Protein AF-A0A1C0YUL0-F1 (afdb_monomer_lite)

Organism: NCBI:txid33977

pLDDT: mean 76.86, std 15.84, range [37.09, 92.38]

Secondary structure (DSSP, 8-state):
-------TT---EEEEEEEEEETTEEEEEEEEEEETTTEEEEEEEE-SSSS-GGG-EEEES-TTSSSEE---SSHHHHHHHHHHHHHHHHHHH--

Foldseek 3Di:
DDPPDDDPPPPQWDWDWDFDDDPRHGFWIKIWIQHPPQWIKIWIQTDPCLQPRVLTAIEGCDPVDPHDHDTDNHPVSRVVVNNVSVVVSCVVRVD

Radius of gyration: 14.86 Å; chains: 1; bounding box: 35×43×34 Å

Structure (mmCIF, N/CA/C/O backbone):
data_AF-A0A1C0YUL0-F1
#
_entry.id   AF-A0A1C0YUL0-F1
#
loop_
_atom_site.group_PDB
_atom_site.id
_atom_site.type_symbol
_atom_site.label_atom_id
_atom_site.label_alt_id
_atom_site.label_comp_id
_atom_site.label_asym_id
_atom_site.label_entity_id
_atom_site.label_seq_id
_atom_site.pdbx_PDB_ins_code
_atom_site.Cartn_x
_atom_site.Cartn_y
_atom_site.Cartn_z
_atom_site.occupancy
_atom_site.B_iso_or_equiv
_atom_site.auth_seq_id
_atom_site.auth_comp_id
_atom_site.auth_asym_id
_atom_site.auth_atom_id
_atom_site.pdbx_PDB_model_num
ATOM 1 N N . MET A 1 1 ? 5.501 -34.215 1.941 1.00 37.09 1 MET A N 1
ATOM 2 C CA . MET A 1 1 ? 6.349 -33.664 0.863 1.00 37.09 1 MET A CA 1
ATOM 3 C C . MET A 1 1 ? 6.209 -32.157 0.929 1.00 37.09 1 MET A C 1
ATOM 5 O O . MET A 1 1 ? 5.138 -31.661 0.616 1.00 37.09 1 MET A O 1
ATOM 9 N N . TYR A 1 2 ? 7.223 -31.457 1.432 1.00 40.53 2 TYR A N 1
ATOM 10 C CA . TYR A 1 2 ? 7.273 -29.996 1.398 1.00 40.53 2 TYR A CA 1
ATOM 11 C C . TYR A 1 2 ? 8.227 -29.629 0.269 1.00 40.53 2 TYR A C 1
ATOM 13 O O . TYR A 1 2 ? 9.422 -29.895 0.367 1.00 40.53 2 TYR A O 1
ATOM 21 N N . PHE A 1 3 ? 7.693 -29.111 -0.833 1.00 37.53 3 PHE A N 1
ATOM 22 C CA . PHE A 1 3 ? 8.513 -28.573 -1.910 1.00 37.53 3 PHE A CA 1
ATOM 23 C C . PHE A 1 3 ? 8.942 -27.159 -1.508 1.00 37.53 3 PHE A C 1
ATOM 25 O O . PHE A 1 3 ? 8.287 -26.187 -1.859 1.00 37.53 3 PHE A O 1
ATOM 32 N N . ASN A 1 4 ? 10.023 -27.056 -0.733 1.00 47.12 4 ASN A N 1
ATOM 33 C CA . ASN A 1 4 ? 10.818 -25.832 -0.671 1.00 47.12 4 ASN A CA 1
ATOM 34 C C . ASN A 1 4 ? 11.831 -25.914 -1.810 1.00 47.12 4 ASN A C 1
ATOM 36 O O . ASN A 1 4 ? 12.913 -26.471 -1.641 1.00 47.12 4 ASN A O 1
ATOM 40 N N . HIS A 1 5 ? 11.449 -25.419 -2.984 1.00 40.94 5 HIS A N 1
ATOM 41 C CA . HIS A 1 5 ? 12.394 -25.182 -4.065 1.00 40.94 5 HIS A CA 1
ATOM 42 C C . HIS A 1 5 ? 12.679 -23.684 -4.106 1.00 40.94 5 HIS A C 1
ATOM 44 O O . HIS A 1 5 ? 11.957 -22.925 -4.740 1.00 40.94 5 HIS A O 1
ATOM 50 N N . THR A 1 6 ? 13.688 -23.253 -3.358 1.00 45.41 6 THR A N 1
ATOM 51 C CA . THR A 1 6 ? 14.271 -21.915 -3.468 1.00 45.41 6 THR A CA 1
ATOM 52 C C . THR A 1 6 ? 15.456 -22.035 -4.427 1.00 45.41 6 THR A C 1
ATOM 54 O O . THR A 1 6 ? 16.480 -22.600 -4.043 1.00 45.41 6 THR A O 1
ATOM 57 N N . HIS A 1 7 ? 15.343 -21.571 -5.680 1.00 45.69 7 HIS A N 1
ATOM 58 C CA . HIS A 1 7 ? 16.547 -21.379 -6.495 1.00 45.69 7 HIS A CA 1
ATOM 59 C C . HIS A 1 7 ? 17.319 -20.171 -5.962 1.00 45.69 7 HIS A C 1
ATOM 61 O O . HIS A 1 7 ? 16.739 -19.130 -5.668 1.00 45.69 7 HIS A O 1
ATOM 67 N N . GLU A 1 8 ? 18.645 -20.268 -5.928 1.00 43.59 8 GLU A N 1
ATOM 68 C CA . GLU A 1 8 ? 19.560 -19.186 -5.525 1.00 43.59 8 GLU A CA 1
ATOM 69 C C . GLU A 1 8 ? 19.539 -17.954 -6.463 1.00 43.59 8 GLU A C 1
ATOM 71 O O . GLU A 1 8 ? 20.260 -16.992 -6.226 1.00 43.59 8 GLU A O 1
ATOM 76 N N . HIS A 1 9 ? 18.684 -17.950 -7.495 1.00 42.66 9 HIS A N 1
ATOM 77 C CA . HIS A 1 9 ? 18.405 -16.805 -8.373 1.00 42.66 9 HIS A CA 1
ATOM 78 C C . HIS A 1 9 ? 16.924 -16.358 -8.352 1.00 42.66 9 HIS A C 1
ATOM 80 O O . HIS A 1 9 ? 16.567 -15.429 -9.070 1.00 42.66 9 HIS A O 1
ATOM 86 N N . ASP A 1 10 ? 16.070 -16.961 -7.511 1.00 46.12 10 ASP A N 1
ATOM 87 C CA . ASP A 1 10 ? 14.636 -16.635 -7.374 1.00 46.12 10 ASP A CA 1
ATOM 88 C C . ASP A 1 10 ? 14.370 -15.532 -6.327 1.00 46.12 10 ASP A C 1
ATOM 90 O O . ASP A 1 10 ? 13.299 -15.471 -5.720 1.00 46.12 10 ASP A O 1
ATOM 94 N N . ALA A 1 11 ? 15.309 -14.607 -6.107 1.00 46.66 11 ALA A N 1
ATOM 95 C CA . ALA A 1 11 ? 14.970 -13.337 -5.461 1.00 46.66 11 ALA A CA 1
ATOM 96 C C . ALA A 1 11 ? 14.186 -12.474 -6.470 1.00 46.66 11 ALA A C 1
ATOM 98 O O . ALA A 1 11 ? 14.679 -11.470 -6.971 1.00 46.66 11 ALA A O 1
ATOM 99 N N . LEU A 1 12 ? 12.983 -12.924 -6.844 1.00 52.81 12 LEU A N 1
ATOM 100 C CA . LEU A 1 12 ? 12.187 -12.318 -7.913 1.00 52.81 12 LEU A CA 1
ATOM 101 C C . LEU A 1 12 ? 11.651 -10.929 -7.524 1.00 52.81 12 LEU A C 1
ATOM 103 O O . LEU A 1 12 ? 11.332 -10.152 -8.420 1.00 52.81 12 LEU A O 1
ATOM 107 N N . TYR A 1 13 ? 11.556 -10.617 -6.225 1.00 59.84 13 TYR A N 1
ATOM 108 C CA . TYR A 1 13 ? 11.240 -9.290 -5.675 1.00 59.84 13 TYR A CA 1
ATOM 109 C C . TYR A 1 13 ? 11.346 -9.293 -4.133 1.00 59.84 13 TYR A C 1
ATOM 111 O O . TYR A 1 13 ? 10.951 -10.267 -3.489 1.00 59.84 13 TYR A O 1
ATOM 119 N N . GLU A 1 14 ? 11.842 -8.213 -3.514 1.00 72.50 14 GLU A N 1
ATOM 120 C CA . GLU A 1 14 ? 11.760 -8.019 -2.052 1.00 72.50 14 GLU A CA 1
ATOM 121 C C . GLU A 1 14 ? 10.355 -7.515 -1.693 1.00 72.50 14 GLU A C 1
ATOM 123 O O . GLU A 1 14 ? 9.823 -6.633 -2.366 1.00 72.50 14 GLU A O 1
ATOM 128 N N . VAL A 1 15 ? 9.740 -8.059 -0.636 1.00 79.88 15 VAL A N 1
ATOM 129 C CA . VAL A 1 15 ? 8.458 -7.558 -0.114 1.00 79.88 15 VAL A CA 1
ATOM 130 C C . VAL A 1 15 ? 8.664 -6.973 1.271 1.00 79.88 15 VAL A C 1
ATOM 132 O O . VAL A 1 15 ? 9.038 -7.687 2.199 1.00 79.88 15 VAL A O 1
ATOM 135 N N . LYS A 1 16 ? 8.371 -5.682 1.420 1.00 86.38 16 LYS A N 1
ATOM 136 C CA . LYS A 1 16 ? 8.377 -4.979 2.704 1.00 86.38 16 LYS A CA 1
ATOM 137 C C . LYS A 1 16 ? 6.946 -4.783 3.175 1.00 86.38 16 LYS A C 1
ATOM 139 O O . LYS A 1 16 ? 6.132 -4.212 2.456 1.00 86.38 16 LYS A O 1
ATOM 144 N N . GLN A 1 17 ? 6.645 -5.264 4.375 1.00 90.06 17 GLN A N 1
ATOM 145 C CA . GLN A 1 17 ? 5.342 -5.087 5.008 1.00 90.06 17 GLN A CA 1
ATOM 146 C C . GLN A 1 17 ? 5.404 -3.947 6.027 1.00 90.06 17 GLN A C 1
ATOM 148 O O . GLN A 1 17 ? 6.305 -3.903 6.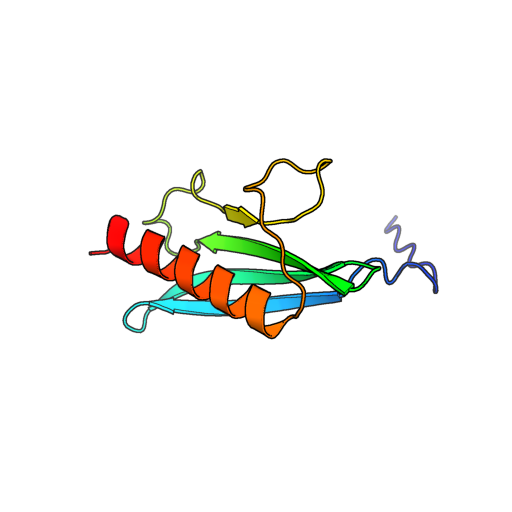864 1.00 90.06 17 GLN A O 1
ATOM 153 N N . TYR A 1 18 ? 4.412 -3.065 5.978 1.00 89.38 18 TYR A N 1
ATOM 154 C CA . TYR A 1 18 ? 4.231 -1.947 6.894 1.00 89.38 18 TYR A CA 1
ATOM 155 C C . TYR A 1 18 ? 2.827 -2.009 7.494 1.00 89.38 18 TYR A C 1
ATOM 157 O O . TYR A 1 18 ? 1.843 -2.073 6.759 1.00 89.38 18 TYR A O 1
ATOM 165 N N . SER A 1 19 ? 2.724 -1.972 8.821 1.00 91.31 19 SER A N 1
ATOM 166 C CA . SER A 1 19 ? 1.437 -1.787 9.497 1.00 91.31 19 SER A CA 1
ATOM 167 C C . SER A 1 19 ? 1.038 -0.316 9.429 1.00 91.31 19 SER A C 1
ATOM 169 O O . SER A 1 19 ? 1.851 0.561 9.725 1.00 91.31 19 SER A O 1
ATOM 171 N N . PHE A 1 20 ? -0.203 -0.046 9.038 1.00 90.19 20 PHE A N 1
ATOM 172 C CA . PHE A 1 20 ? -0.755 1.298 8.960 1.00 90.19 20 PHE A CA 1
ATOM 173 C C . PHE A 1 20 ? -1.790 1.517 10.061 1.00 90.19 20 PHE A C 1
ATOM 175 O O . PHE A 1 20 ? -2.765 0.766 10.178 1.00 90.19 20 PHE A O 1
ATOM 182 N N . GLN A 1 21 ? -1.580 2.587 10.826 1.00 91.19 21 GLN A N 1
ATOM 183 C CA . GLN A 1 21 ? -2.474 3.010 11.892 1.00 91.19 21 GLN A CA 1
ATOM 184 C C . GLN A 1 21 ? -3.261 4.248 11.487 1.00 91.19 21 GLN A C 1
ATOM 186 O O . GLN A 1 21 ? -2.688 5.241 11.040 1.00 91.19 21 GLN A O 1
ATOM 191 N N . PHE A 1 22 ? -4.569 4.215 11.721 1.00 87.00 22 PHE A N 1
ATOM 192 C CA . PHE A 1 22 ? -5.449 5.363 11.550 1.00 87.00 22 PHE A CA 1
ATOM 193 C C . PHE A 1 22 ? -6.120 5.676 12.884 1.00 87.00 22 PHE A C 1
ATOM 195 O O . PHE A 1 22 ? -6.720 4.803 13.505 1.00 87.00 22 PHE A O 1
ATOM 202 N N . ARG A 1 23 ? -5.978 6.920 13.363 1.00 87.31 23 ARG A N 1
ATOM 203 C CA . ARG A 1 23 ? -6.503 7.375 14.669 1.00 87.31 23 ARG A CA 1
ATOM 204 C C . ARG A 1 23 ? -6.059 6.514 15.875 1.00 87.31 23 ARG A C 1
ATOM 206 O O . ARG A 1 23 ? -6.744 6.480 16.890 1.00 87.31 23 ARG A O 1
ATOM 213 N N . GLY A 1 24 ? -4.891 5.872 15.787 1.00 86.19 24 GLY A N 1
ATOM 214 C CA . GLY A 1 24 ? -4.324 5.038 16.856 1.00 86.19 24 GLY A CA 1
ATOM 215 C C . GLY A 1 24 ? -4.731 3.560 16.817 1.00 86.19 24 GLY A C 1
ATOM 216 O O . GLY A 1 24 ? -4.332 2.815 17.707 1.00 86.19 24 GLY A O 1
ATOM 217 N N . GLU A 1 25 ? -5.484 3.127 15.802 1.00 88.00 25 GLU A N 1
ATOM 218 C CA . GLU A 1 25 ? -5.860 1.724 15.587 1.00 88.00 25 GLU A CA 1
ATOM 219 C C . GLU A 1 25 ? -5.154 1.166 14.342 1.00 88.00 25 GLU A C 1
ATOM 221 O O . GLU A 1 25 ? -5.045 1.866 13.334 1.00 88.00 25 GLU A O 1
ATOM 226 N N . ASP A 1 26 ? -4.679 -0.084 14.386 1.00 89.88 26 ASP A N 1
ATOM 227 C CA . ASP A 1 26 ? -4.142 -0.782 13.209 1.00 89.88 26 ASP A CA 1
ATOM 228 C C . ASP A 1 26 ? -5.284 -1.123 12.241 1.00 89.88 26 ASP A C 1
ATOM 230 O O . ASP A 1 26 ? -6.126 -1.978 12.530 1.00 89.88 26 ASP A O 1
ATOM 234 N N . VAL A 1 27 ? -5.308 -0.478 11.073 1.00 90.06 27 VAL A N 1
ATOM 235 C CA . VAL A 1 27 ? -6.424 -0.607 10.118 1.00 90.06 27 VAL A CA 1
ATOM 236 C C . VAL A 1 27 ? -6.056 -1.317 8.824 1.00 90.06 27 VAL A C 1
ATOM 238 O O . VAL A 1 27 ? -6.942 -1.869 8.163 1.00 90.06 27 VAL A O 1
ATOM 241 N N . ALA A 1 28 ? -4.775 -1.331 8.451 1.00 91.06 28 ALA A N 1
ATOM 242 C CA . ALA A 1 28 ? -4.315 -1.984 7.233 1.00 91.06 28 ALA A CA 1
ATOM 243 C C . ALA A 1 28 ? -2.854 -2.437 7.309 1.00 91.06 28 ALA A C 1
ATOM 245 O O . ALA A 1 28 ? -2.051 -1.913 8.075 1.00 91.06 28 ALA A O 1
ATOM 246 N N . ASN A 1 29 ? -2.501 -3.381 6.443 1.00 92.38 29 ASN A N 1
ATOM 247 C CA . ASN A 1 29 ? -1.126 -3.707 6.094 1.00 92.38 29 ASN A CA 1
ATOM 248 C C . ASN A 1 29 ? -0.843 -3.225 4.671 1.00 92.38 29 ASN A C 1
ATOM 250 O O . ASN A 1 29 ? -1.611 -3.519 3.753 1.00 92.38 29 ASN A O 1
ATOM 254 N N . ILE A 1 30 ? 0.274 -2.531 4.493 1.00 91.19 30 ILE A N 1
ATOM 255 C CA . ILE A 1 30 ? 0.808 -2.121 3.199 1.00 91.19 30 ILE A CA 1
ATOM 256 C C . ILE A 1 30 ? 1.967 -3.053 2.860 1.00 91.19 30 ILE A C 1
ATOM 258 O O . ILE A 1 30 ? 2.927 -3.163 3.620 1.00 91.19 30 ILE A O 1
ATOM 262 N N . PHE A 1 31 ? 1.899 -3.705 1.710 1.00 90.12 31 PHE A N 1
ATOM 263 C CA . PHE A 1 31 ? 2.966 -4.530 1.165 1.00 90.12 31 PHE A CA 1
ATOM 264 C C . PHE A 1 31 ? 3.578 -3.784 -0.007 1.00 90.12 31 PHE A C 1
ATOM 266 O O . PHE A 1 31 ? 2.908 -3.562 -1.009 1.00 90.12 31 PHE A O 1
ATOM 273 N N . VAL A 1 32 ? 4.839 -3.388 0.106 1.00 88.69 32 VAL A N 1
ATOM 274 C CA . VAL A 1 32 ? 5.591 -2.808 -1.005 1.00 88.69 32 VAL A CA 1
ATOM 275 C C . VAL A 1 32 ? 6.461 -3.893 -1.605 1.00 88.69 32 VAL A C 1
ATOM 277 O O . VAL A 1 32 ? 7.236 -4.523 -0.887 1.00 88.69 32 VAL A O 1
ATOM 280 N N . HIS A 1 33 ? 6.341 -4.110 -2.909 1.00 85.06 33 HIS A N 1
ATOM 281 C CA . HIS A 1 33 ? 7.181 -5.054 -3.626 1.00 85.06 33 HIS A CA 1
ATOM 282 C C . HIS A 1 33 ? 8.149 -4.297 -4.531 1.00 85.06 33 HIS A C 1
ATOM 284 O O . HIS A 1 33 ? 7.727 -3.449 -5.322 1.00 85.06 33 HIS A O 1
ATOM 290 N N . ASP A 1 34 ? 9.426 -4.635 -4.410 1.00 81.69 34 ASP A N 1
ATOM 291 C CA . ASP A 1 34 ? 10.500 -4.159 -5.276 1.00 81.69 34 ASP A CA 1
ATOM 292 C C . ASP A 1 34 ? 10.555 -5.030 -6.533 1.00 81.69 34 ASP A C 1
ATOM 294 O O . ASP A 1 34 ? 10.934 -6.199 -6.465 1.00 81.69 34 ASP A O 1
ATOM 298 N N . LEU A 1 35 ? 10.102 -4.497 -7.667 1.00 72.88 35 LEU A N 1
ATOM 299 C CA . LEU A 1 35 ? 10.097 -5.231 -8.923 1.00 72.88 35 LEU A CA 1
ATOM 300 C C . LEU A 1 35 ? 11.469 -5.093 -9.587 1.00 72.88 35 LEU A C 1
ATOM 302 O O . LEU A 1 35 ? 12.018 -3.995 -9.720 1.00 72.88 35 LEU A O 1
ATOM 306 N N . LEU A 1 36 ? 11.990 -6.216 -10.088 1.00 66.00 36 LEU A N 1
ATOM 307 C CA . LEU A 1 36 ? 13.166 -6.217 -10.956 1.00 66.00 36 LEU A CA 1
ATOM 308 C C . LEU A 1 36 ? 12.953 -5.168 -12.063 1.00 66.00 36 LEU A C 1
ATOM 310 O O . LEU A 1 36 ? 11.910 -5.180 -12.716 1.00 66.00 36 LEU A O 1
ATOM 314 N N . ASN A 1 37 ? 13.936 -4.273 -12.242 1.00 67.31 37 ASN A N 1
ATOM 315 C CA . ASN A 1 37 ? 13.945 -3.069 -13.103 1.00 67.31 37 ASN A CA 1
ATOM 316 C C . ASN A 1 37 ? 13.669 -1.715 -12.414 1.00 67.31 37 ASN A C 1
ATOM 318 O O . ASN A 1 37 ? 13.506 -0.714 -13.111 1.00 67.31 37 ASN A O 1
ATOM 322 N N . GLY A 1 38 ? 13.666 -1.642 -11.078 1.00 65.44 38 GLY A N 1
ATOM 323 C CA . GLY A 1 38 ? 13.539 -0.362 -10.359 1.00 65.44 38 GLY A CA 1
ATOM 324 C C . GLY A 1 38 ? 12.130 0.232 -10.404 1.00 65.44 38 GLY A C 1
ATOM 325 O O . GLY A 1 38 ? 11.936 1.409 -10.104 1.00 65.44 38 GLY A O 1
ATOM 326 N N . ALA A 1 39 ? 11.153 -0.589 -10.786 1.00 74.69 39 ALA A N 1
ATOM 327 C CA . ALA A 1 39 ? 9.746 -0.295 -10.610 1.00 74.69 39 ALA A CA 1
ATOM 328 C C . ALA A 1 39 ? 9.298 -0.847 -9.258 1.00 74.69 39 ALA A C 1
ATOM 330 O O . ALA A 1 39 ? 9.795 -1.862 -8.781 1.00 74.69 39 ALA A O 1
ATOM 331 N N . TYR A 1 40 ? 8.312 -0.205 -8.657 1.00 80.62 40 TYR A N 1
ATOM 332 C CA . TYR A 1 40 ? 7.742 -0.664 -7.400 1.00 80.62 40 TYR A CA 1
ATOM 333 C C . TYR A 1 40 ? 6.245 -0.893 -7.569 1.00 80.62 40 TYR A C 1
ATOM 335 O O . TYR A 1 40 ? 5.605 -0.341 -8.467 1.00 80.62 40 TYR A O 1
ATOM 343 N N . ARG A 1 41 ? 5.677 -1.723 -6.700 1.00 84.12 41 ARG A N 1
ATOM 344 C CA . ARG A 1 41 ? 4.226 -1.857 -6.540 1.00 84.12 41 ARG A CA 1
ATOM 345 C C . ARG A 1 41 ? 3.861 -1.841 -5.070 1.00 84.12 41 ARG A C 1
ATOM 347 O O . ARG A 1 41 ? 4.678 -2.234 -4.236 1.00 84.12 41 ARG A O 1
ATOM 354 N N . PHE A 1 42 ? 2.621 -1.483 -4.771 1.00 88.31 42 PHE A N 1
ATOM 355 C CA . PHE A 1 42 ? 2.068 -1.698 -3.444 1.00 88.31 42 PHE A CA 1
ATOM 356 C C . PHE A 1 42 ? 0.751 -2.462 -3.477 1.00 88.31 42 PHE A C 1
ATOM 358 O O . PHE A 1 42 ? -0.012 -2.396 -4.441 1.00 88.31 42 PHE A O 1
ATOM 365 N N . GLU A 1 43 ? 0.488 -3.160 -2.382 1.00 89.12 43 GLU A N 1
ATOM 366 C CA . GLU A 1 43 ? -0.780 -3.791 -2.059 1.00 89.12 43 GLU A CA 1
ATOM 367 C C . GLU A 1 43 ? -1.230 -3.319 -0.671 1.00 89.12 43 GLU A C 1
ATOM 369 O O . GLU A 1 43 ? -0.446 -3.306 0.275 1.00 89.12 43 GLU A O 1
ATOM 374 N N . ILE A 1 44 ? -2.498 -2.940 -0.541 1.00 90.88 44 ILE A N 1
ATOM 375 C CA . ILE A 1 44 ? -3.123 -2.518 0.712 1.00 90.88 44 ILE A CA 1
ATOM 376 C C . ILE A 1 44 ? -4.146 -3.576 1.112 1.00 90.88 44 ILE A C 1
ATOM 378 O O . ILE A 1 44 ? -5.133 -3.807 0.408 1.00 90.88 44 ILE A O 1
ATOM 382 N N . ARG A 1 45 ? -3.942 -4.183 2.283 1.00 90.62 45 ARG A N 1
ATOM 383 C CA . ARG A 1 45 ? -4.892 -5.104 2.913 1.00 90.62 45 ARG A CA 1
ATOM 384 C C . ARG A 1 45 ? -5.457 -4.493 4.179 1.00 90.62 45 ARG A C 1
ATOM 386 O O . ARG A 1 45 ? -4.780 -4.461 5.202 1.00 90.62 45 ARG A O 1
ATOM 393 N N . PHE A 1 46 ? -6.708 -4.061 4.125 1.00 89.44 46 PHE A N 1
ATOM 394 C CA . PHE A 1 46 ? -7.427 -3.611 5.312 1.00 89.44 46 PHE A CA 1
ATOM 395 C C . PHE A 1 46 ? -7.716 -4.787 6.253 1.00 89.44 46 PHE A C 1
ATOM 397 O O . PHE A 1 46 ? -8.168 -5.845 5.812 1.00 89.44 46 PHE A O 1
ATOM 404 N N . THR A 1 47 ? -7.442 -4.601 7.542 1.00 87.19 47 THR A N 1
ATOM 405 C CA . THR A 1 47 ? -7.577 -5.623 8.594 1.00 87.19 47 THR A CA 1
ATOM 406 C C . THR A 1 47 ? -8.663 -5.309 9.615 1.00 87.19 47 THR A C 1
ATOM 408 O O . THR A 1 47 ? -9.126 -6.220 10.290 1.00 87.19 47 THR A O 1
ATOM 411 N N . ASP A 1 48 ? -9.104 -4.053 9.706 1.00 81.38 48 ASP A N 1
ATOM 412 C CA . ASP A 1 48 ? -10.114 -3.600 10.678 1.00 81.38 48 ASP A CA 1
ATOM 413 C C . ASP A 1 48 ? -11.545 -4.082 10.350 1.00 81.38 48 ASP A C 1
ATOM 415 O O . ASP A 1 48 ? -12.462 -3.967 11.155 1.00 81.38 48 ASP A O 1
ATOM 419 N N . GLY A 1 49 ? -11.782 -4.649 9.162 1.00 78.38 49 GLY A N 1
ATOM 420 C CA . GLY A 1 49 ? -13.082 -5.218 8.770 1.00 78.38 49 GLY A CA 1
ATOM 421 C C . GLY A 1 49 ? -14.203 -4.193 8.529 1.00 78.38 49 GLY A C 1
ATOM 422 O O . GLY A 1 49 ? -15.199 -4.528 7.890 1.00 78.38 49 GLY A O 1
ATOM 423 N N . ARG A 1 50 ? -14.032 -2.942 8.975 1.00 84.19 50 ARG A N 1
ATOM 424 C CA . ARG A 1 50 ? -14.919 -1.805 8.676 1.00 84.19 50 ARG A CA 1
ATOM 425 C C . ARG A 1 50 ? -14.757 -1.316 7.235 1.00 84.19 50 ARG A C 1
ATOM 427 O O . ARG A 1 50 ? -15.727 -0.879 6.622 1.00 84.19 50 ARG A O 1
ATOM 434 N N . VAL A 1 51 ? -13.556 -1.447 6.668 1.00 82.94 51 VAL A N 1
ATOM 435 C CA . VAL A 1 51 ? -13.317 -1.255 5.232 1.00 82.94 51 VAL A CA 1
ATOM 436 C C . VAL A 1 51 ? -13.614 -2.573 4.502 1.00 82.94 51 VAL A C 1
ATOM 438 O O . VAL A 1 51 ? -13.001 -3.593 4.832 1.00 82.94 51 VAL A O 1
ATOM 441 N N . PRO A 1 52 ? -14.533 -2.594 3.515 1.00 80.50 52 PRO A N 1
ATOM 442 C CA . PRO A 1 52 ? -14.895 -3.820 2.812 1.00 80.50 52 PRO A CA 1
ATOM 443 C C . PRO A 1 52 ? -13.686 -4.493 2.137 1.00 80.50 52 PRO A C 1
ATOM 445 O O . PRO A 1 52 ? -12.900 -3.799 1.491 1.00 80.50 52 PRO A O 1
ATOM 448 N N . PRO A 1 53 ? -13.571 -5.836 2.153 1.00 74.38 53 PRO A N 1
ATOM 449 C CA . PRO A 1 53 ? -12.464 -6.548 1.502 1.00 74.38 53 PRO A CA 1
ATOM 450 C C . PRO A 1 53 ? -12.336 -6.278 -0.003 1.00 74.38 53 PRO A C 1
ATOM 452 O O . PRO A 1 53 ? -11.248 -6.366 -0.556 1.00 74.38 53 PRO A O 1
ATOM 455 N N . ILE A 1 54 ? -13.433 -5.903 -0.672 1.00 80.00 54 ILE A N 1
ATOM 456 C CA . ILE A 1 54 ? -13.429 -5.510 -2.092 1.00 80.00 54 ILE A CA 1
ATOM 457 C C . ILE A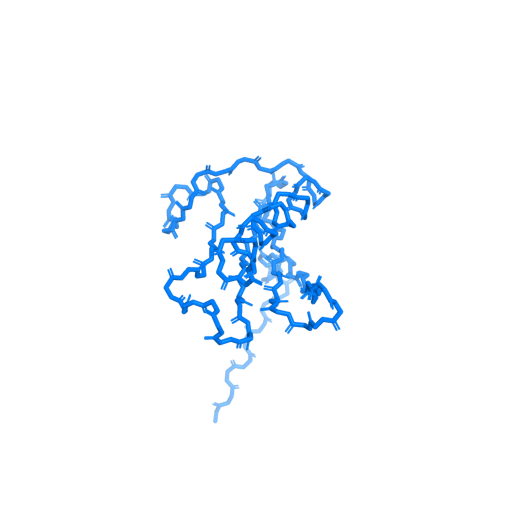 1 54 ? -12.651 -4.212 -2.365 1.00 80.00 54 ILE A C 1
ATOM 459 O O . ILE A 1 54 ? -12.410 -3.885 -3.520 1.00 80.00 54 ILE A O 1
ATOM 463 N N . GLN A 1 55 ? -12.297 -3.463 -1.318 1.00 80.12 55 GLN A N 1
ATOM 464 C CA . GLN A 1 55 ? -11.511 -2.232 -1.393 1.00 80.12 55 GLN A CA 1
ATOM 465 C C . GLN A 1 55 ? -10.017 -2.484 -1.161 1.00 80.12 55 GLN A C 1
ATOM 467 O O . GLN A 1 55 ? -9.272 -1.529 -0.964 1.00 80.12 55 GLN A O 1
ATOM 472 N N . GLN A 1 56 ? -9.559 -3.741 -1.154 1.00 82.94 56 GLN A N 1
ATOM 473 C CA . GLN A 1 56 ? -8.126 -4.009 -1.242 1.00 82.94 56 GLN A CA 1
ATOM 474 C C . GLN A 1 56 ? -7.579 -3.388 -2.525 1.00 82.94 56 GLN A C 1
ATOM 476 O O . GLN A 1 56 ? -8.151 -3.550 -3.604 1.00 82.94 56 GLN A O 1
ATOM 481 N N . VAL A 1 57 ? -6.485 -2.646 -2.390 1.00 83.38 57 VAL A N 1
ATOM 482 C CA . VAL A 1 57 ? -5.900 -1.900 -3.502 1.00 83.38 57 VAL A CA 1
ATOM 483 C C . VAL A 1 57 ? -4.582 -2.539 -3.86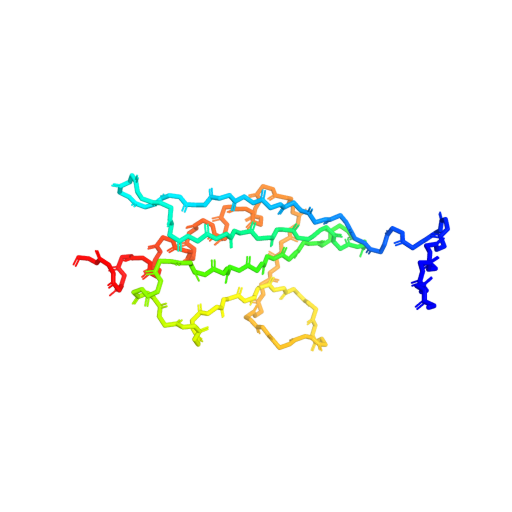9 1.00 83.38 57 VAL A C 1
ATOM 485 O O . VAL A 1 57 ? -3.729 -2.738 -3.013 1.00 83.38 57 VAL A O 1
ATOM 488 N N . VAL A 1 58 ? -4.404 -2.805 -5.154 1.00 83.62 58 VAL A N 1
ATOM 489 C CA . VAL A 1 58 ? -3.096 -3.065 -5.743 1.00 83.62 58 VAL A CA 1
ATOM 490 C C . VAL A 1 58 ? -2.832 -1.917 -6.706 1.00 83.62 58 VAL A C 1
ATOM 492 O O . VAL A 1 58 ? -3.725 -1.537 -7.468 1.00 83.62 58 VAL A O 1
ATOM 495 N N . ALA A 1 59 ? -1.633 -1.347 -6.650 1.00 82.31 59 ALA A N 1
ATOM 496 C CA . ALA A 1 59 ? -1.180 -0.318 -7.575 1.00 82.31 59 ALA A CA 1
ATOM 497 C C . ALA A 1 59 ? 0.169 -0.728 -8.161 1.00 82.31 59 ALA A C 1
ATOM 499 O O . ALA A 1 59 ? 1.113 -1.044 -7.429 1.00 82.31 59 ALA A O 1
ATOM 500 N N . SER A 1 60 ? 0.252 -0.748 -9.489 1.00 73.81 6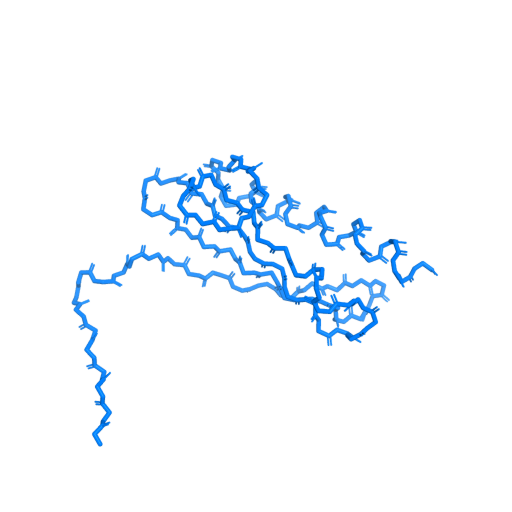0 SER A N 1
ATOM 501 C CA . SER A 1 60 ? 1.451 -1.167 -10.210 1.00 73.81 60 SER A CA 1
ATOM 502 C C . SER A 1 60 ? 1.476 -0.583 -11.628 1.00 73.81 60 SER A C 1
ATOM 504 O O . SER A 1 60 ? 0.459 -0.140 -12.169 1.00 73.81 60 SER A O 1
ATOM 506 N N . ALA A 1 61 ? 2.665 -0.568 -12.228 1.00 64.75 61 ALA A N 1
ATOM 507 C CA . ALA A 1 61 ? 2.879 -0.180 -13.620 1.00 64.75 61 ALA A CA 1
ATOM 508 C C . ALA A 1 61 ? 2.783 -1.374 -14.591 1.00 64.75 61 ALA A C 1
ATOM 510 O O . ALA A 1 61 ? 2.837 -1.188 -15.805 1.00 64.75 61 ALA A O 1
ATOM 511 N N . ASP A 1 62 ? 2.665 -2.603 -14.079 1.00 62.53 62 ASP A N 1
ATOM 512 C CA . ASP A 1 62 ? 2.698 -3.816 -14.897 1.00 62.53 62 ASP A CA 1
ATOM 513 C C . ASP A 1 62 ? 1.341 -4.078 -15.567 1.00 62.53 62 ASP A C 1
ATOM 515 O O . ASP A 1 62 ? 0.378 -4.481 -14.927 1.00 62.53 62 ASP A O 1
ATOM 519 N N . ALA A 1 63 ? 1.243 -3.898 -16.881 1.00 54.31 63 ALA A N 1
ATOM 520 C CA . ALA A 1 63 ? -0.013 -4.096 -17.609 1.00 54.31 63 ALA A CA 1
ATOM 521 C C . ALA A 1 63 ? -0.593 -5.531 -17.526 1.00 54.31 63 ALA A C 1
ATOM 523 O O . ALA A 1 63 ? -1.727 -5.748 -17.954 1.00 54.31 63 ALA A O 1
ATOM 524 N N . SER A 1 64 ? 0.160 -6.511 -17.013 1.00 55.38 64 SER A N 1
ATOM 525 C CA . SER A 1 64 ? -0.281 -7.905 -16.878 1.00 55.38 64 SER A CA 1
ATOM 526 C C . SER A 1 64 ? -1.053 -8.211 -15.588 1.00 55.38 64 SER A C 1
ATOM 528 O O . SER A 1 64 ? -1.631 -9.295 -15.475 1.00 55.38 64 SER A O 1
ATOM 530 N N . LEU A 1 65 ? -1.100 -7.284 -14.627 1.00 54.50 65 LEU A N 1
ATOM 531 C CA . LEU A 1 65 ? -1.746 -7.499 -13.333 1.00 54.50 65 LEU A CA 1
ATOM 532 C C . LEU A 1 65 ? -3.048 -6.669 -13.201 1.00 54.50 65 LEU A C 1
ATOM 534 O O . LEU A 1 65 ? -3.152 -5.568 -13.743 1.00 54.50 65 LEU A O 1
ATOM 538 N N . PRO A 1 66 ? -4.083 -7.192 -12.513 1.00 48.91 66 PRO A N 1
ATOM 539 C CA . PRO A 1 66 ? -5.339 -6.478 -12.298 1.00 48.91 66 PRO A CA 1
ATOM 540 C C . PRO A 1 66 ? -5.172 -5.418 -11.197 1.00 48.91 66 PRO A C 1
ATOM 542 O O . PRO A 1 66 ? -5.246 -5.736 -10.010 1.00 48.91 66 PRO A O 1
ATOM 545 N N . HIS A 1 67 ? -4.942 -4.157 -11.575 1.00 68.56 67 HIS A N 1
ATOM 546 C CA . HIS A 1 67 ? -4.700 -3.072 -10.613 1.00 68.56 67 HIS A CA 1
ATOM 547 C C . HIS A 1 67 ? -4.980 -1.668 -11.157 1.00 68.56 67 HIS A C 1
ATOM 549 O O . HIS A 1 67 ? -5.249 -1.468 -12.342 1.00 68.56 67 HIS A O 1
ATOM 555 N N . ILE A 1 68 ? -4.878 -0.677 -10.268 1.00 71.38 68 ILE A N 1
ATOM 556 C CA . ILE A 1 68 ? -4.872 0.742 -10.630 1.00 71.38 68 ILE A CA 1
ATOM 557 C C . ILE A 1 68 ? -3.519 1.067 -11.266 1.00 71.38 68 ILE A C 1
ATOM 559 O O . ILE A 1 68 ? -2.472 0.828 -10.663 1.00 71.38 68 ILE A O 1
ATOM 563 N N . SER A 1 69 ? -3.541 1.600 -12.490 1.00 68.19 69 SER A N 1
ATOM 564 C CA . SER A 1 69 ? -2.328 2.010 -13.199 1.00 68.19 69 SER A CA 1
ATOM 565 C C . SER A 1 69 ? -1.611 3.110 -12.416 1.00 68.19 69 SER A C 1
ATOM 567 O O . SER A 1 69 ? -2.118 4.227 -12.315 1.00 68.19 69 SER A O 1
ATOM 569 N N . ALA A 1 70 ? -0.426 2.806 -11.894 1.00 72.94 70 ALA A N 1
ATOM 570 C CA . ALA A 1 70 ? 0.410 3.751 -11.165 1.00 72.94 70 ALA A CA 1
ATOM 571 C C . ALA A 1 70 ? 1.884 3.542 -11.522 1.00 72.94 70 ALA A C 1
ATOM 573 O O . ALA A 1 70 ? 2.319 2.419 -11.753 1.00 72.94 70 ALA A O 1
ATOM 574 N N . THR A 1 71 ? 2.658 4.623 -11.595 1.00 74.62 71 THR A N 1
ATOM 575 C CA . THR A 1 71 ? 4.102 4.558 -11.865 1.00 74.62 71 THR A CA 1
ATOM 576 C C . THR A 1 71 ? 4.845 4.990 -10.614 1.00 74.62 71 THR A C 1
ATOM 578 O O . THR A 1 71 ? 4.680 6.124 -10.173 1.00 74.62 71 THR A O 1
ATOM 581 N N . PHE A 1 72 ? 5.662 4.098 -10.059 1.00 82.38 72 PHE A N 1
ATOM 582 C CA . PHE A 1 72 ? 6.511 4.392 -8.910 1.00 82.38 72 PHE A CA 1
ATOM 583 C C . PHE A 1 72 ? 7.968 4.141 -9.278 1.00 82.38 72 PHE A C 1
ATOM 585 O O . PHE A 1 72 ? 8.301 3.048 -9.744 1.00 82.38 72 PHE A O 1
ATOM 592 N N . SER A 1 73 ? 8.822 5.147 -9.080 1.00 80.94 73 SER A N 1
ATOM 593 C CA . SER A 1 73 ? 10.247 5.082 -9.430 1.00 80.94 73 SER A CA 1
ATOM 594 C C . SER A 1 73 ? 11.158 4.887 -8.214 1.00 80.94 73 SER A C 1
ATOM 596 O O . SER A 1 73 ? 12.362 4.683 -8.352 1.00 80.94 73 SER A O 1
ATOM 598 N N . SER A 1 74 ? 10.584 4.917 -7.006 1.00 84.94 74 SER A N 1
ATOM 599 C CA . SER A 1 74 ? 11.298 4.668 -5.755 1.00 84.94 74 SER A CA 1
ATOM 600 C C . SER A 1 74 ? 10.404 4.049 -4.677 1.00 84.94 74 SER A C 1
ATOM 602 O O . SER A 1 74 ? 9.182 4.233 -4.661 1.00 84.94 74 SER A O 1
ATOM 604 N N . LEU A 1 75 ? 11.033 3.375 -3.707 1.00 83.69 75 LEU A N 1
ATOM 605 C CA . LEU A 1 75 ? 10.368 2.874 -2.499 1.00 83.69 75 LEU A CA 1
ATOM 606 C C . LEU A 1 75 ? 9.619 3.989 -1.753 1.00 83.69 75 LEU A C 1
ATOM 608 O O . LEU A 1 75 ? 8.513 3.772 -1.269 1.00 83.69 75 LEU A O 1
ATOM 612 N N . GLN A 1 76 ? 10.215 5.181 -1.675 1.00 86.62 76 GLN A N 1
ATOM 613 C CA . GLN A 1 76 ? 9.635 6.320 -0.967 1.00 86.62 76 GLN A CA 1
ATOM 614 C C . GLN A 1 76 ? 8.338 6.797 -1.627 1.00 86.62 76 GLN A C 1
ATOM 616 O O . GLN A 1 76 ? 7.334 6.949 -0.938 1.00 86.62 76 GLN A O 1
ATOM 621 N N . GLU A 1 77 ? 8.341 6.991 -2.949 1.00 87.88 77 G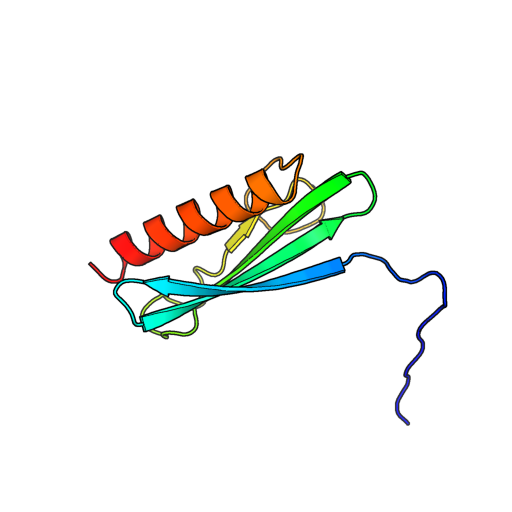LU A N 1
ATOM 622 C CA . GLU A 1 77 ? 7.137 7.380 -3.698 1.00 87.88 77 GLU A CA 1
ATOM 623 C C . GLU A 1 77 ? 6.034 6.330 -3.575 1.00 87.88 77 GLU A C 1
ATOM 625 O O . GLU A 1 77 ? 4.870 6.665 -3.377 1.00 87.88 77 GLU A O 1
ATOM 630 N N . THR A 1 78 ? 6.412 5.053 -3.641 1.00 88.62 78 THR A N 1
ATOM 631 C CA . THR A 1 78 ? 5.477 3.929 -3.511 1.00 88.62 78 THR A CA 1
ATOM 632 C C . THR A 1 78 ? 4.804 3.920 -2.150 1.00 88.62 78 THR A C 1
ATOM 634 O O . THR A 1 78 ? 3.588 3.768 -2.054 1.00 88.62 78 THR A O 1
ATOM 637 N N . LEU A 1 79 ? 5.597 4.085 -1.090 1.00 88.56 79 LEU A N 1
ATOM 638 C CA . LEU A 1 79 ? 5.093 4.088 0.273 1.00 88.56 79 LEU A CA 1
ATOM 639 C C . LEU A 1 79 ? 4.202 5.306 0.527 1.00 88.56 79 LEU A C 1
ATOM 641 O O . LEU A 1 79 ? 3.146 5.152 1.131 1.00 88.56 79 LEU A O 1
ATOM 645 N N . GLN A 1 80 ? 4.589 6.486 0.033 1.00 90.69 80 GLN A N 1
ATOM 646 C CA . GLN A 1 80 ? 3.768 7.689 0.157 1.00 90.69 80 GLN A CA 1
ATOM 647 C C . GLN A 1 80 ? 2.422 7.518 -0.551 1.00 90.69 80 GLN A C 1
ATOM 649 O O . GLN A 1 80 ? 1.387 7.755 0.058 1.00 90.69 80 GLN A O 1
ATOM 654 N N . ALA A 1 81 ? 2.416 7.015 -1.786 1.00 89.81 81 ALA A N 1
ATOM 655 C CA . ALA A 1 81 ? 1.178 6.771 -2.518 1.00 89.81 81 ALA A CA 1
ATOM 656 C C . ALA A 1 81 ? 0.284 5.723 -1.834 1.00 89.81 81 ALA A C 1
ATOM 658 O O . ALA A 1 81 ? -0.936 5.880 -1.796 1.00 89.81 81 ALA A O 1
ATOM 659 N N . ALA A 1 82 ? 0.876 4.676 -1.252 1.00 90.19 82 ALA A N 1
ATOM 660 C CA . ALA A 1 82 ? 0.130 3.694 -0.474 1.00 90.19 82 ALA A CA 1
ATOM 661 C C . ALA A 1 82 ? -0.486 4.309 0.793 1.00 90.19 82 ALA A C 1
ATOM 663 O O . ALA A 1 82 ? -1.631 4.001 1.123 1.00 90.19 82 ALA A O 1
ATOM 664 N N . ILE A 1 83 ? 0.260 5.182 1.484 1.00 91.06 83 ILE A N 1
ATOM 665 C CA . ILE A 1 83 ? -0.199 5.937 2.660 1.00 91.06 83 ILE A CA 1
ATOM 666 C C . ILE A 1 83 ? -1.349 6.880 2.287 1.00 91.06 83 ILE A C 1
ATOM 668 O O . ILE A 1 83 ? -2.354 6.935 2.996 1.00 91.06 83 ILE A O 1
ATOM 672 N N . ASP A 1 84 ? -1.231 7.599 1.176 1.00 91.56 84 ASP A N 1
ATOM 673 C CA . ASP A 1 84 ? -2.259 8.537 0.725 1.00 91.56 84 ASP A CA 1
ATOM 674 C C . ASP A 1 84 ? -3.553 7.788 0.366 1.00 91.56 84 ASP A C 1
ATOM 676 O O . ASP A 1 84 ? -4.639 8.166 0.811 1.00 91.56 84 ASP A O 1
ATOM 680 N N . GLU A 1 85 ? -3.443 6.668 -0.357 1.00 90.06 85 GLU A N 1
ATOM 681 C CA . GLU A 1 85 ? -4.592 5.838 -0.733 1.00 90.06 85 GLU A CA 1
ATOM 682 C C . GLU A 1 85 ? -5.263 5.206 0.495 1.00 90.06 85 GLU A C 1
ATOM 684 O O . GLU A 1 85 ? -6.483 5.298 0.646 1.00 90.06 85 GLU A O 1
ATOM 689 N N . VAL A 1 86 ? -4.499 4.589 1.407 1.00 90.25 86 VAL A N 1
ATOM 690 C CA . VAL A 1 86 ? -5.081 3.989 2.621 1.00 90.25 86 VAL A CA 1
ATOM 691 C C . VAL A 1 86 ? -5.742 5.056 3.495 1.00 90.25 86 VAL A C 1
ATOM 693 O O . VAL A 1 86 ? -6.823 4.805 4.028 1.00 90.25 86 VAL A O 1
ATOM 696 N N . THR A 1 87 ? -5.155 6.254 3.593 1.00 90.69 87 THR A N 1
ATOM 697 C CA . THR A 1 87 ? -5.719 7.379 4.352 1.00 90.69 87 THR A CA 1
ATOM 698 C C . THR A 1 87 ? -7.040 7.827 3.741 1.00 90.69 87 THR A C 1
ATOM 700 O O . THR A 1 87 ? -8.036 7.888 4.456 1.00 90.69 87 THR A O 1
ATOM 703 N N . ALA A 1 88 ? -7.097 8.031 2.422 1.00 89.69 88 ALA A N 1
ATOM 704 C CA . ALA A 1 88 ? -8.322 8.427 1.729 1.00 89.69 88 ALA A CA 1
ATOM 705 C C . ALA A 1 88 ? -9.455 7.397 1.901 1.00 89.69 88 ALA A C 1
ATOM 707 O O . ALA A 1 88 ? -10.615 7.760 2.113 1.00 89.69 88 ALA A O 1
ATOM 708 N N . ARG A 1 8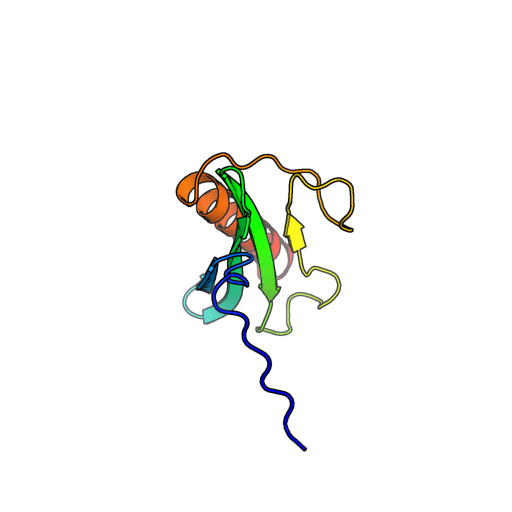9 ? -9.137 6.095 1.861 1.00 88.06 89 ARG A N 1
ATOM 709 C CA . ARG A 1 89 ? -10.118 5.031 2.145 1.00 88.06 89 ARG A CA 1
ATOM 710 C C . ARG A 1 89 ? -10.569 5.063 3.601 1.00 88.06 89 ARG A C 1
ATOM 712 O O . ARG A 1 89 ? -11.765 4.963 3.863 1.00 88.06 89 ARG A O 1
ATOM 719 N N . CYS A 1 90 ? -9.644 5.224 4.542 1.00 87.38 90 CYS A N 1
ATOM 720 C CA . CYS A 1 90 ? -9.986 5.333 5.956 1.00 87.38 90 CYS A CA 1
ATOM 721 C C . CYS A 1 90 ? -10.887 6.544 6.219 1.00 87.38 90 CYS A C 1
ATOM 723 O O . CYS A 1 90 ? -11.895 6.407 6.896 1.00 87.38 90 CYS A O 1
ATOM 725 N N . GLU A 1 91 ? -10.606 7.701 5.628 1.00 89.19 91 GLU A N 1
ATOM 726 C CA . GLU A 1 91 ? -11.466 8.884 5.737 1.00 89.19 91 GLU A CA 1
ATOM 727 C C . GLU A 1 91 ? -12.852 8.667 5.119 1.00 89.19 91 GLU A C 1
ATOM 729 O O . GLU A 1 91 ? -13.836 9.197 5.619 1.00 89.19 91 GLU A O 1
ATOM 734 N N . MET A 1 92 ? -12.970 7.861 4.064 1.00 87.94 92 MET A N 1
ATOM 735 C CA . MET A 1 92 ? -14.263 7.575 3.438 1.00 87.94 92 MET A CA 1
ATOM 736 C C . MET A 1 92 ? -15.140 6.620 4.262 1.00 87.94 92 MET A C 1
ATOM 738 O O . MET A 1 92 ? -16.360 6.777 4.283 1.00 87.94 92 MET A O 1
ATOM 742 N N . TYR A 1 93 ? -14.538 5.617 4.908 1.00 83.38 93 TYR A N 1
ATOM 743 C CA . TYR A 1 93 ? -15.269 4.519 5.561 1.00 83.38 93 TYR A CA 1
ATOM 744 C C . TYR A 1 93 ? -15.239 4.559 7.096 1.00 83.38 93 TYR A C 1
ATOM 746 O O . TYR A 1 93 ? -16.078 3.922 7.731 1.00 83.38 93 TYR A O 1
ATOM 754 N N . LEU A 1 94 ? -14.286 5.277 7.693 1.00 80.06 94 LEU A N 1
ATOM 755 C CA . LEU A 1 94 ? -14.039 5.345 9.141 1.00 80.06 94 LEU A CA 1
ATOM 756 C C . LEU A 1 94 ? -14.218 6.765 9.714 1.00 80.06 94 LEU A C 1
ATOM 758 O O . LEU A 1 94 ? -13.827 6.994 10.864 1.00 80.06 94 LEU A O 1
ATOM 762 N N . ALA A 1 95 ? -14.736 7.718 8.921 1.00 72.12 95 ALA A N 1
ATOM 763 C CA . ALA A 1 95 ? -14.977 9.103 9.344 1.00 72.12 95 ALA A CA 1
ATOM 764 C C . ALA A 1 95 ? -15.892 9.201 10.564 1.00 72.12 95 ALA A C 1
ATOM 766 O O . ALA A 1 95 ? -17.014 8.647 10.528 1.00 72.12 95 ALA A O 1
#

Sequence (95 aa):
MYFNHTHEHDALYEVKQYSFQFRGEDVANIFVHDLLNGAYRFEIRFTDGRVPPIQQVVASADASLPHISATFSSLQETLQAAIDEVTARCEMYLA